Protein AF-A0A960V606-F1 (afdb_monomer_lite)

Structure (mmCIF, N/CA/C/O backbone):
data_AF-A0A960V606-F1
#
_entry.id   AF-A0A960V606-F1
#
loop_
_atom_site.group_PDB
_atom_site.id
_atom_site.type_symbol
_atom_site.label_atom_id
_atom_site.label_alt_id
_atom_site.label_comp_id
_atom_site.label_asym_id
_atom_site.label_entity_id
_atom_site.label_seq_id
_atom_site.pdbx_PDB_ins_code
_atom_site.Cartn_x
_atom_site.Cartn_y
_atom_site.Cartn_z
_atom_site.occupancy
_atom_site.B_iso_or_equiv
_atom_site.auth_seq_id
_atom_site.auth_comp_id
_atom_site.auth_asym_id
_atom_site.auth_atom_id
_atom_site.pdbx_PDB_model_num
ATOM 1 N N . ALA A 1 1 ? -8.297 6.028 16.452 1.00 59.41 1 ALA A N 1
ATOM 2 C CA . ALA A 1 1 ? -7.199 5.223 17.015 1.00 59.41 1 ALA A CA 1
ATOM 3 C C . ALA A 1 1 ? -7.133 5.561 18.490 1.00 59.41 1 ALA A C 1
ATOM 5 O O . ALA A 1 1 ? -7.312 6.740 18.806 1.00 59.41 1 ALA A O 1
ATOM 6 N N . PRO A 1 2 ? -6.886 4.580 19.369 1.00 67.25 2 PRO A N 1
ATOM 7 C CA . PRO A 1 2 ? -6.818 4.829 20.800 1.00 67.25 2 PRO A CA 1
ATOM 8 C C . PRO A 1 2 ? -5.780 5.915 21.059 1.00 67.25 2 PRO A C 1
ATOM 10 O O . PRO A 1 2 ? -4.725 5.913 20.417 1.00 67.25 2 PRO A O 1
ATOM 13 N N . LYS A 1 3 ? -6.052 6.833 21.993 1.00 68.94 3 LYS A N 1
ATOM 14 C CA . LYS A 1 3 ? -5.113 7.919 22.334 1.00 68.94 3 LYS A CA 1
ATOM 15 C C . LYS A 1 3 ? -3.707 7.375 22.643 1.00 68.94 3 LYS A C 1
ATOM 17 O O . LYS A 1 3 ? -2.724 7.992 22.252 1.00 68.94 3 LYS A O 1
ATOM 22 N N . LEU A 1 4 ? -3.638 6.176 23.230 1.00 71.62 4 LEU A N 1
ATOM 23 C CA . LEU A 1 4 ? -2.408 5.449 23.556 1.00 71.62 4 LEU A CA 1
ATOM 24 C C . LEU A 1 4 ? -1.630 4.926 22.334 1.00 71.62 4 LEU A C 1
ATOM 26 O O . LEU A 1 4 ? -0.406 4.940 22.345 1.00 71.62 4 LEU A O 1
ATOM 30 N N . LEU A 1 5 ? -2.309 4.493 21.265 1.00 73.94 5 LEU A N 1
ATOM 31 C CA . LEU A 1 5 ? -1.650 3.939 20.069 1.00 73.94 5 LEU A CA 1
ATOM 32 C C . LEU A 1 5 ? -1.316 5.005 19.020 1.00 73.94 5 LEU A C 1
ATOM 34 O O . LEU A 1 5 ? -0.523 4.759 18.115 1.00 73.94 5 LEU A O 1
ATOM 38 N N . ARG A 1 6 ? -1.898 6.202 19.134 1.00 78.50 6 ARG A N 1
ATOM 39 C CA . ARG A 1 6 ? -1.625 7.329 18.234 1.00 78.50 6 ARG A CA 1
ATOM 40 C C . ARG A 1 6 ? -0.134 7.709 18.144 1.00 78.50 6 ARG A C 1
ATOM 42 O O . ARG A 1 6 ? 0.332 7.846 17.014 1.00 78.50 6 ARG A O 1
ATOM 49 N N . PRO A 1 7 ? 0.628 7.880 19.246 1.00 80.88 7 PRO A N 1
ATOM 50 C CA . PRO A 1 7 ? 2.050 8.224 19.154 1.00 80.88 7 PRO A CA 1
ATOM 51 C C . PRO A 1 7 ? 2.886 7.101 18.529 1.00 80.88 7 PRO A C 1
ATOM 53 O O . PRO A 1 7 ? 3.785 7.386 17.745 1.00 80.88 7 PRO A O 1
ATOM 56 N N . LEU A 1 8 ? 2.548 5.839 18.814 1.00 82.50 8 LEU A N 1
ATOM 57 C CA . LEU A 1 8 ? 3.215 4.673 18.234 1.00 82.50 8 LEU A CA 1
ATOM 58 C C . LEU A 1 8 ? 3.030 4.639 16.710 1.00 82.50 8 LEU A C 1
ATOM 60 O O . LEU A 1 8 ? 4.007 4.614 15.971 1.00 82.50 8 LEU A O 1
ATOM 64 N N . LEU A 1 9 ? 1.782 4.733 16.238 1.00 79.38 9 LEU A N 1
ATOM 65 C CA . LEU A 1 9 ? 1.475 4.764 14.805 1.00 79.38 9 LEU A CA 1
ATOM 66 C C . LEU A 1 9 ? 2.139 5.953 14.101 1.00 79.38 9 LEU A C 1
ATOM 68 O O . LEU A 1 9 ? 2.669 5.803 13.006 1.00 79.38 9 LEU A O 1
ATOM 72 N N . LYS A 1 10 ? 2.140 7.128 14.743 1.00 82.19 10 LYS A N 1
ATOM 73 C CA . LYS A 1 10 ? 2.791 8.323 14.199 1.00 82.19 10 LYS A CA 1
ATOM 74 C C . LYS A 1 10 ? 4.299 8.116 14.036 1.00 82.19 10 LYS A C 1
ATOM 76 O O . LYS A 1 10 ? 4.843 8.515 13.018 1.00 82.19 10 LYS A O 1
ATOM 81 N N . LYS A 1 11 ? 4.961 7.497 15.016 1.00 84.19 11 LYS A N 1
ATOM 82 C CA . LYS A 1 11 ? 6.410 7.269 14.985 1.00 84.19 11 LYS A CA 1
ATOM 83 C C . LYS A 1 11 ? 6.832 6.309 13.870 1.00 84.19 11 LYS A C 1
ATOM 85 O O . LYS A 1 11 ? 7.872 6.534 13.272 1.00 84.19 11 LYS A O 1
ATOM 90 N N . PHE A 1 12 ? 6.050 5.258 13.627 1.00 81.88 12 PHE A N 1
ATOM 91 C CA . PHE A 1 12 ? 6.440 4.191 12.703 1.00 81.88 12 PHE A CA 1
ATOM 92 C C . PHE A 1 12 ? 5.940 4.363 11.269 1.00 81.88 12 PHE A C 1
ATOM 94 O O . PHE A 1 12 ? 6.558 3.796 10.390 1.00 81.88 12 PHE A O 1
ATOM 101 N N . PHE A 1 13 ? 4.849 5.101 11.025 1.00 78.62 13 PHE A N 1
ATOM 102 C CA . PHE A 1 13 ? 4.218 5.127 9.694 1.00 78.62 13 PHE A CA 1
ATOM 103 C C . PHE A 1 13 ? 4.028 6.523 9.103 1.00 78.62 13 PHE A C 1
ATOM 105 O O . PHE A 1 13 ? 3.709 6.642 7.925 1.00 78.62 13 PHE A O 1
ATOM 112 N N . LEU A 1 14 ? 4.146 7.598 9.895 1.00 82.38 14 LEU A N 1
ATOM 113 C CA . LEU A 1 14 ? 3.835 8.934 9.375 1.00 82.38 14 LEU A CA 1
ATOM 114 C C . LEU A 1 14 ? 4.825 9.363 8.292 1.00 82.38 14 LEU A C 1
ATOM 116 O O . LEU A 1 14 ? 4.394 9.917 7.288 1.00 82.38 14 LEU A O 1
ATOM 120 N N . GLN A 1 15 ? 6.116 9.122 8.516 1.00 80.75 15 GLN A N 1
ATOM 121 C CA . GLN A 1 15 ? 7.156 9.523 7.576 1.00 80.75 15 GLN A CA 1
ATOM 122 C C . GLN A 1 15 ? 6.971 8.795 6.240 1.00 80.75 15 GLN A C 1
ATOM 124 O O . GLN A 1 15 ? 6.775 9.454 5.227 1.00 80.75 15 GLN A O 1
ATOM 129 N N . ASP A 1 16 ? 6.844 7.467 6.274 1.00 77.44 16 ASP A N 1
ATOM 130 C CA . ASP A 1 16 ? 6.636 6.645 5.077 1.00 77.44 16 ASP A CA 1
ATOM 131 C C . ASP A 1 16 ? 5.367 7.022 4.303 1.00 77.44 16 ASP A C 1
ATOM 133 O O . ASP A 1 16 ? 5.341 6.948 3.080 1.00 77.44 16 ASP A O 1
ATOM 137 N N . ILE A 1 17 ? 4.292 7.434 4.987 1.00 78.12 17 ILE A N 1
ATOM 138 C CA . ILE A 1 17 ? 3.063 7.890 4.317 1.00 78.12 17 ILE A CA 1
ATOM 139 C C . ILE A 1 17 ? 3.285 9.227 3.611 1.00 78.12 17 ILE A C 1
ATOM 141 O O . ILE A 1 17 ? 2.774 9.434 2.512 1.00 78.12 17 ILE A O 1
ATOM 145 N N . LEU A 1 18 ? 3.997 10.148 4.257 1.00 82.50 18 LEU A N 1
ATOM 146 C CA . LEU A 1 18 ? 4.246 11.475 3.712 1.00 82.50 18 LEU A CA 1
ATOM 147 C C . LEU A 1 18 ? 5.226 11.400 2.538 1.00 82.50 18 LEU A C 1
ATOM 149 O O . LEU A 1 18 ? 4.933 11.970 1.489 1.00 82.50 18 LEU A O 1
ATOM 153 N N . ASP A 1 19 ? 6.310 10.634 2.676 1.00 81.25 19 ASP A N 1
ATOM 154 C CA . ASP A 1 19 ? 7.392 10.490 1.691 1.00 81.25 19 ASP A CA 1
ATOM 155 C C . ASP A 1 19 ? 6.885 10.077 0.299 1.00 81.25 19 ASP A C 1
ATOM 157 O O . ASP A 1 19 ? 7.403 10.536 -0.723 1.00 81.25 19 ASP A O 1
ATOM 161 N N . ARG A 1 20 ? 5.792 9.307 0.244 1.00 80.12 20 ARG A N 1
ATOM 162 C CA . ARG A 1 20 ? 5.130 8.866 -0.997 1.00 80.12 20 ARG A CA 1
ATOM 163 C C . ARG A 1 20 ? 4.723 10.001 -1.931 1.00 80.12 20 ARG A C 1
ATOM 165 O O . ARG A 1 20 ? 4.681 9.794 -3.138 1.00 80.12 20 ARG A O 1
ATOM 172 N N . TYR A 1 21 ? 4.442 11.186 -1.393 1.00 78.12 21 TYR A N 1
ATOM 173 C CA . TYR A 1 21 ? 3.949 12.328 -2.167 1.00 78.12 21 TYR A CA 1
ATOM 174 C C . TYR A 1 21 ? 5.051 13.299 -2.605 1.00 78.12 21 TYR A C 1
ATOM 176 O O . TYR A 1 21 ? 4.755 14.280 -3.285 1.00 78.12 21 TYR A O 1
ATOM 184 N N . TYR A 1 22 ? 6.312 13.058 -2.234 1.00 81.50 22 TYR A N 1
ATOM 185 C CA . TYR A 1 22 ? 7.393 14.020 -2.480 1.00 81.50 22 TYR A CA 1
ATOM 186 C C . TYR A 1 22 ? 8.169 13.788 -3.773 1.00 81.50 22 TYR A C 1
ATOM 188 O O . TYR A 1 22 ? 8.837 14.709 -4.240 1.00 81.50 22 TYR A O 1
ATOM 196 N N . THR A 1 23 ? 8.104 12.595 -4.369 1.00 84.38 23 THR A N 1
ATOM 197 C CA . THR A 1 23 ? 8.840 12.305 -5.608 1.00 84.38 23 THR A CA 1
ATOM 198 C C . THR A 1 23 ? 7.923 11.763 -6.690 1.00 84.38 23 THR A C 1
ATOM 200 O O . THR A 1 23 ? 7.024 10.967 -6.425 1.00 84.38 23 THR A O 1
ATOM 203 N N . PHE A 1 24 ? 8.192 12.155 -7.938 1.00 86.12 24 PHE A N 1
ATOM 204 C CA . PHE A 1 24 ? 7.462 11.651 -9.100 1.00 86.12 24 PHE A CA 1
ATOM 205 C C . PHE A 1 24 ? 7.477 10.117 -9.162 1.00 86.12 24 PHE A C 1
ATOM 207 O O . PHE A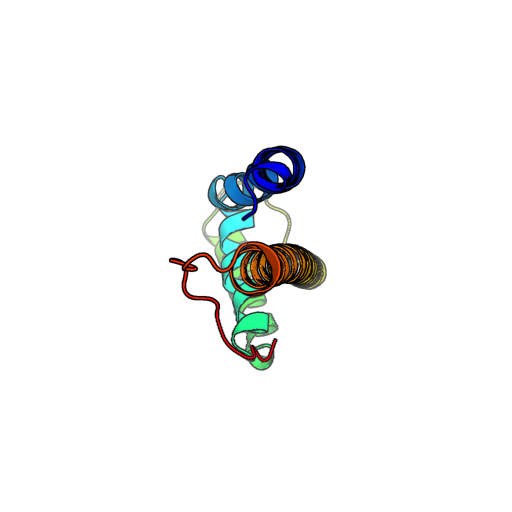 1 24 ? 6.435 9.512 -9.395 1.00 86.12 24 PHE A O 1
ATOM 214 N N . ARG A 1 25 ? 8.631 9.485 -8.885 1.00 88.38 25 ARG A N 1
ATOM 215 C CA . ARG A 1 25 ? 8.768 8.020 -8.871 1.00 88.38 25 ARG A CA 1
ATOM 216 C C . ARG A 1 25 ? 7.795 7.379 -7.883 1.00 88.38 25 ARG A C 1
ATOM 218 O O . ARG A 1 25 ? 7.077 6.464 -8.265 1.00 88.38 25 ARG A O 1
ATOM 225 N N . LEU A 1 26 ? 7.754 7.860 -6.638 1.00 89.06 26 LEU A N 1
ATOM 226 C CA . LEU A 1 26 ? 6.884 7.283 -5.608 1.00 89.06 26 LEU A CA 1
ATOM 227 C C . LEU A 1 26 ? 5.402 7.497 -5.921 1.00 89.06 26 LEU A C 1
ATOM 229 O O . LEU A 1 26 ? 4.618 6.571 -5.739 1.00 89.06 26 LEU A O 1
ATOM 233 N N . VAL A 1 27 ? 5.033 8.663 -6.455 1.00 90.50 27 VAL A N 1
ATOM 234 C CA . VAL A 1 27 ? 3.658 8.935 -6.897 1.00 90.50 27 VAL A CA 1
ATOM 235 C C . VAL A 1 27 ? 3.263 8.015 -8.053 1.00 90.50 27 VAL A C 1
ATOM 237 O O . VAL A 1 27 ? 2.178 7.441 -8.044 1.00 90.50 27 VAL A O 1
ATOM 240 N N . ALA A 1 28 ? 4.141 7.830 -9.039 1.00 91.69 28 ALA A N 1
ATOM 241 C CA . ALA A 1 28 ? 3.863 6.964 -10.179 1.00 91.69 28 ALA A CA 1
ATOM 242 C C . ALA A 1 28 ? 3.748 5.485 -9.761 1.00 91.69 28 ALA A C 1
ATOM 244 O O . ALA A 1 28 ? 2.832 4.790 -10.203 1.00 91.69 28 ALA A O 1
ATOM 245 N N . ILE A 1 29 ? 4.623 5.027 -8.856 1.00 93.50 29 ILE A N 1
ATOM 246 C CA . ILE A 1 29 ? 4.532 3.693 -8.249 1.00 93.50 29 ILE A CA 1
ATOM 247 C C . ILE A 1 29 ? 3.212 3.537 -7.488 1.00 93.50 29 ILE A C 1
ATOM 249 O O . ILE A 1 29 ? 2.542 2.528 -7.684 1.00 93.50 29 ILE A O 1
ATOM 253 N N . ASP A 1 30 ? 2.811 4.514 -6.670 1.00 92.69 30 ASP A N 1
ATOM 254 C CA . ASP A 1 30 ? 1.554 4.467 -5.908 1.00 92.69 30 ASP A CA 1
ATOM 255 C C . ASP A 1 30 ? 0.330 4.354 -6.828 1.00 92.69 30 ASP A C 1
ATOM 257 O O . ASP A 1 30 ? -0.548 3.516 -6.610 1.00 92.69 30 ASP A O 1
ATOM 261 N N . ILE A 1 31 ? 0.287 5.137 -7.910 1.00 93.69 31 ILE A N 1
ATOM 262 C CA . ILE A 1 31 ? -0.809 5.091 -8.888 1.00 93.69 31 ILE A CA 1
ATOM 263 C C . ILE A 1 31 ? -0.941 3.690 -9.495 1.00 93.69 31 ILE A C 1
ATOM 265 O O . ILE A 1 31 ? -2.042 3.138 -9.522 1.00 93.69 31 ILE A O 1
ATOM 269 N N . ILE A 1 32 ? 0.163 3.089 -9.947 1.00 96.12 32 ILE A N 1
ATOM 270 C CA . ILE A 1 32 ? 0.124 1.752 -10.555 1.00 96.12 32 ILE A CA 1
ATOM 271 C C . ILE A 1 32 ? -0.149 0.677 -9.492 1.00 96.12 32 ILE A C 1
ATOM 273 O O . ILE A 1 32 ? -0.941 -0.235 -9.723 1.00 96.12 32 ILE A O 1
ATOM 277 N N . ALA A 1 33 ? 0.439 0.788 -8.299 1.00 95.19 33 ALA A N 1
ATOM 278 C CA . ALA A 1 33 ? 0.229 -0.150 -7.197 1.00 95.19 33 ALA A CA 1
ATOM 279 C C . ALA A 1 33 ? -1.236 -0.187 -6.731 1.00 95.19 33 ALA A C 1
ATOM 281 O O . ALA A 1 33 ? -1.739 -1.247 -6.353 1.00 95.19 33 ALA A O 1
ATOM 282 N N . ASN A 1 34 ? -1.955 0.935 -6.820 1.00 94.06 34 ASN A N 1
ATOM 283 C CA . ASN A 1 34 ? -3.385 0.990 -6.525 1.00 94.06 34 ASN A CA 1
ATOM 284 C C . ASN A 1 34 ? -4.228 0.097 -7.454 1.00 94.06 34 ASN A C 1
ATOM 286 O O . ASN A 1 34 ? -5.299 -0.345 -7.045 1.00 94.06 34 ASN A O 1
ATOM 290 N N . LEU A 1 35 ? -3.749 -0.278 -8.643 1.00 95.94 35 LEU A N 1
ATOM 291 C CA . LEU A 1 35 ? -4.461 -1.228 -9.506 1.00 95.94 35 LEU A CA 1
ATOM 292 C C . LEU A 1 35 ? -4.585 -2.619 -8.870 1.00 95.94 35 LEU A C 1
ATOM 294 O O . LEU A 1 35 ? -5.603 -3.282 -9.067 1.00 95.94 35 LEU A O 1
ATOM 298 N N . TYR A 1 36 ? -3.626 -3.042 -8.035 1.00 94.12 36 TYR A N 1
ATOM 299 C CA . TYR A 1 36 ? -3.785 -4.265 -7.239 1.00 94.12 36 TYR A CA 1
ATOM 300 C C . TYR A 1 36 ? -4.978 -4.152 -6.285 1.00 94.12 36 TYR A C 1
ATOM 302 O O . TYR A 1 36 ? -5.782 -5.076 -6.177 1.00 94.12 36 TYR A O 1
ATOM 310 N N . LYS A 1 37 ? -5.130 -3.000 -5.625 1.00 90.19 37 LYS A N 1
ATOM 311 C CA . LYS A 1 37 ? -6.246 -2.720 -4.713 1.00 90.19 37 LYS A CA 1
ATOM 312 C C . LYS A 1 37 ? -7.589 -2.655 -5.451 1.00 90.19 37 LYS A C 1
ATOM 314 O O . LYS A 1 37 ? -8.588 -3.128 -4.914 1.00 90.19 37 LYS A O 1
ATOM 319 N N . GLU A 1 38 ? -7.607 -2.124 -6.671 1.00 93.06 38 GLU A N 1
ATOM 320 C CA . GLU A 1 38 ? -8.801 -2.040 -7.525 1.00 93.06 38 GLU A CA 1
ATOM 321 C C . GLU A 1 38 ? -9.102 -3.344 -8.293 1.00 93.06 38 GLU A C 1
ATOM 323 O O . GLU A 1 38 ? -10.008 -3.375 -9.123 1.00 93.06 38 GLU A O 1
ATOM 328 N N . GLN A 1 39 ? -8.385 -4.442 -8.010 1.00 93.31 39 GLN A N 1
ATOM 329 C CA . GLN A 1 39 ? -8.534 -5.745 -8.683 1.00 93.31 39 GLN A CA 1
ATOM 330 C C . GLN A 1 39 ? -8.291 -5.682 -10.199 1.00 93.31 39 GLN A C 1
ATOM 332 O O . GLN A 1 39 ? -8.865 -6.455 -10.964 1.00 93.31 39 GLN A O 1
ATOM 337 N N . ARG A 1 40 ? -7.415 -4.771 -10.629 1.00 94.75 40 ARG A N 1
ATOM 338 C CA . ARG A 1 40 ? -7.021 -4.565 -12.025 1.00 94.75 40 ARG A CA 1
ATOM 339 C C . ARG A 1 40 ? -5.548 -4.884 -12.266 1.00 94.75 40 ARG A C 1
ATOM 341 O O . ARG A 1 40 ? -4.830 -4.151 -12.940 1.00 94.75 40 ARG A O 1
ATOM 348 N N . ALA A 1 41 ? -5.087 -5.992 -11.685 1.00 94.44 41 ALA A N 1
ATOM 349 C CA . ALA A 1 41 ? -3.719 -6.467 -11.883 1.00 94.44 41 ALA A CA 1
ATOM 350 C C . ALA A 1 41 ? -3.417 -6.822 -13.352 1.00 94.44 41 ALA A C 1
ATOM 352 O O . ALA A 1 41 ? -2.256 -6.819 -13.745 1.00 94.44 41 ALA A O 1
ATOM 353 N N . ASP A 1 42 ? -4.459 -7.070 -14.154 1.00 96.38 42 ASP A N 1
ATOM 354 C CA . ASP A 1 42 ? -4.403 -7.363 -15.589 1.00 96.38 42 ASP A CA 1
ATOM 355 C C . ASP A 1 42 ? -3.742 -6.260 -16.426 1.00 96.38 42 ASP A C 1
ATOM 357 O O . ASP A 1 42 ? -3.134 -6.573 -17.439 1.00 96.38 42 ASP A O 1
ATOM 361 N N . ILE A 1 43 ? -3.822 -4.995 -16.000 1.00 96.88 43 ILE A N 1
ATOM 362 C CA . ILE A 1 43 ? -3.299 -3.842 -16.761 1.00 96.88 43 ILE A CA 1
ATOM 363 C C . ILE A 1 43 ? -2.018 -3.241 -16.169 1.00 96.88 43 ILE A C 1
ATOM 365 O O . ILE A 1 43 ? -1.513 -2.238 -16.668 1.00 96.88 43 ILE A O 1
ATOM 369 N N . ILE A 1 44 ? -1.478 -3.822 -15.093 1.00 96.31 44 ILE A N 1
ATOM 370 C CA . ILE A 1 44 ? -0.294 -3.270 -14.414 1.00 96.31 44 ILE A CA 1
ATOM 371 C C . ILE A 1 44 ? 0.926 -3.273 -15.334 1.00 96.31 44 ILE A C 1
ATOM 373 O O . ILE A 1 44 ? 1.670 -2.293 -15.351 1.00 96.31 44 ILE A O 1
ATOM 377 N N . GLU A 1 45 ? 1.132 -4.352 -16.089 1.00 95.81 45 GLU A N 1
ATOM 378 C CA . GLU A 1 45 ? 2.277 -4.473 -16.996 1.00 95.81 45 GLU A CA 1
ATOM 379 C C . GLU A 1 45 ? 2.207 -3.443 -18.131 1.00 95.81 45 GLU A C 1
ATOM 381 O O . GLU A 1 45 ? 3.204 -2.772 -18.400 1.00 95.81 45 GLU A O 1
ATOM 386 N N . ASP A 1 46 ? 1.021 -3.224 -18.706 1.00 96.75 46 ASP A N 1
ATOM 387 C CA . ASP A 1 46 ? 0.797 -2.210 -19.742 1.00 96.75 46 ASP A CA 1
ATOM 388 C C . ASP A 1 46 ? 1.054 -0.791 -19.211 1.00 96.75 46 ASP A C 1
ATOM 390 O O . ASP A 1 46 ? 1.761 0.004 -19.836 1.00 96.75 46 ASP A O 1
ATOM 394 N N . CYS A 1 47 ? 0.531 -0.469 -18.021 1.00 96.25 47 CYS A N 1
ATOM 395 C CA . CYS A 1 47 ? 0.766 0.826 -17.381 1.00 96.25 47 CYS A CA 1
ATOM 396 C C . CYS A 1 47 ? 2.246 1.047 -17.042 1.00 96.25 47 CYS A C 1
ATOM 398 O O . CYS A 1 47 ? 2.752 2.160 -17.197 1.00 96.25 47 CYS A O 1
ATOM 400 N N . LEU A 1 48 ? 2.943 0.003 -16.585 1.00 95.62 48 LEU A N 1
ATOM 401 C CA . LEU A 1 48 ? 4.369 0.061 -16.272 1.00 95.62 48 LEU A CA 1
ATOM 402 C C . LEU A 1 48 ? 5.212 0.284 -17.529 1.00 95.62 48 LEU A C 1
ATOM 404 O O . LEU A 1 48 ? 6.111 1.125 -17.519 1.00 95.62 48 LEU A O 1
ATOM 408 N N . SER A 1 49 ? 4.901 -0.438 -18.608 1.00 94.88 49 SER A N 1
ATOM 409 C CA . SER A 1 49 ? 5.567 -0.272 -19.899 1.00 94.88 49 SER A CA 1
ATOM 410 C C . SER A 1 49 ? 5.412 1.162 -20.405 1.00 94.88 49 SER A C 1
ATOM 412 O O . SER A 1 49 ? 6.414 1.820 -20.685 1.00 94.88 49 SER A O 1
ATOM 414 N N . PHE A 1 50 ? 4.182 1.687 -20.405 1.00 94.56 50 PHE A N 1
ATOM 415 C CA . PHE A 1 50 ? 3.906 3.071 -20.785 1.00 94.56 50 PHE A CA 1
ATOM 416 C C . PHE A 1 50 ? 4.683 4.082 -19.931 1.00 94.56 50 PHE A C 1
ATOM 418 O O . PHE A 1 50 ? 5.282 5.014 -20.467 1.00 94.5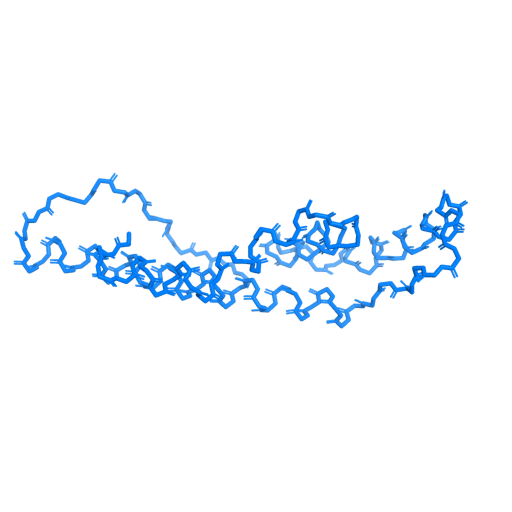6 50 PHE A O 1
ATOM 425 N N . LEU A 1 51 ? 4.699 3.901 -18.606 1.00 92.56 51 LEU A N 1
ATOM 426 C CA . LEU A 1 51 ? 5.388 4.810 -17.692 1.00 92.56 51 LEU A CA 1
ATOM 427 C C . LEU A 1 51 ? 6.899 4.846 -17.952 1.00 92.56 51 LEU A C 1
ATOM 429 O O . LEU A 1 51 ? 7.476 5.930 -18.013 1.00 92.56 51 LEU A O 1
ATOM 433 N N . ASN A 1 52 ? 7.534 3.685 -18.118 1.00 92.19 52 ASN A N 1
ATOM 434 C CA . ASN A 1 52 ? 8.971 3.612 -18.382 1.00 92.19 52 ASN A CA 1
ATOM 435 C C . ASN A 1 52 ? 9.325 4.252 -19.737 1.00 92.19 52 ASN A C 1
ATOM 437 O O . ASN A 1 52 ? 10.275 5.033 -19.801 1.00 92.19 52 ASN A O 1
ATOM 441 N N . SER A 1 53 ? 8.527 4.021 -20.789 1.00 91.06 53 SER A N 1
ATOM 442 C CA . SER A 1 53 ? 8.693 4.708 -22.081 1.00 91.06 53 SER A CA 1
ATOM 443 C C . SER A 1 53 ? 8.534 6.226 -21.951 1.00 91.06 53 SER A C 1
ATOM 445 O O . SER A 1 53 ? 9.374 6.983 -22.434 1.00 91.06 53 SER A O 1
ATOM 447 N N . TYR A 1 54 ? 7.510 6.686 -21.226 1.00 89.00 54 TYR A N 1
ATOM 448 C CA . TYR A 1 54 ? 7.279 8.111 -20.995 1.00 89.00 54 TYR A CA 1
ATOM 449 C C . TYR A 1 54 ? 8.448 8.779 -20.257 1.00 89.00 54 TYR A C 1
ATOM 451 O O . TYR A 1 54 ? 8.852 9.884 -20.629 1.00 89.00 54 TYR A O 1
ATOM 459 N N . ILE A 1 55 ? 8.999 8.119 -19.230 1.00 87.06 55 ILE A N 1
ATOM 460 C CA . ILE A 1 55 ? 10.160 8.611 -18.474 1.00 87.06 55 ILE A CA 1
ATOM 461 C C . ILE A 1 55 ? 11.372 8.752 -19.396 1.00 87.06 55 ILE A C 1
ATOM 463 O O . ILE A 1 55 ? 12.000 9.810 -19.396 1.00 87.06 55 ILE A O 1
ATOM 467 N N . LEU A 1 56 ? 11.661 7.728 -20.204 1.00 85.06 56 LEU A N 1
ATOM 468 C CA . LEU A 1 56 ? 12.794 7.719 -21.130 1.00 85.06 56 LEU A CA 1
ATOM 469 C C . LEU A 1 56 ? 12.720 8.864 -22.157 1.00 85.06 56 LEU A C 1
ATOM 471 O O . LEU A 1 56 ? 13.737 9.477 -22.475 1.00 85.06 56 LEU A O 1
ATOM 475 N N . GLU A 1 57 ? 11.522 9.164 -22.661 1.00 85.31 57 GLU A N 1
ATOM 476 C CA . GLU A 1 57 ? 11.305 10.175 -23.702 1.00 85.31 57 GLU A CA 1
ATOM 477 C C . GLU A 1 57 ? 11.244 11.614 -23.167 1.00 85.31 57 GLU A C 1
ATOM 479 O O . GLU A 1 57 ? 11.766 12.539 -23.792 1.00 85.31 57 GLU A O 1
ATOM 484 N N . ASN A 1 58 ? 10.585 11.827 -22.025 1.00 79.81 58 ASN A N 1
ATOM 485 C CA . ASN A 1 58 ? 10.180 13.166 -21.582 1.00 79.81 58 ASN A CA 1
ATOM 486 C C . ASN A 1 58 ? 10.996 13.686 -20.399 1.00 79.81 58 ASN A C 1
ATOM 488 O O . ASN A 1 58 ? 11.049 14.897 -20.161 1.00 79.81 58 ASN A O 1
ATOM 492 N N . VAL A 1 59 ? 11.645 12.802 -19.644 1.00 72.88 59 VAL A N 1
ATOM 493 C CA . VAL A 1 59 ? 12.364 13.186 -18.435 1.00 72.88 59 VAL A CA 1
ATOM 494 C C . VAL A 1 59 ? 13.861 13.194 -18.729 1.00 72.88 59 VAL A C 1
ATOM 496 O O . VAL A 1 59 ? 14.543 12.182 -18.652 1.00 72.88 59 VAL A O 1
ATOM 499 N N . LYS A 1 60 ? 14.411 14.384 -19.012 1.00 63.91 60 LYS A N 1
ATOM 500 C CA . LYS A 1 60 ? 15.855 14.610 -19.253 1.00 63.91 60 LYS A CA 1
ATOM 501 C C . LYS A 1 60 ? 16.772 14.275 -18.061 1.00 63.91 60 LYS A C 1
ATOM 503 O O . LYS A 1 60 ? 17.982 14.480 -18.154 1.00 63.91 60 LYS A O 1
ATOM 508 N N . PHE A 1 61 ? 16.231 13.798 -16.940 1.00 57.03 61 PHE A N 1
ATOM 509 C CA . PHE A 1 61 ? 17.037 13.279 -15.841 1.00 57.03 61 PHE A CA 1
ATOM 510 C C . PHE A 1 61 ? 17.548 11.895 -16.231 1.00 57.03 61 PHE A C 1
ATOM 512 O O . PHE A 1 61 ? 16.890 10.885 -16.006 1.00 57.03 61 PHE A O 1
ATOM 519 N N . SER A 1 62 ? 18.759 11.867 -16.775 1.00 50.78 62 SER A N 1
ATOM 520 C CA . SER A 1 62 ? 19.559 10.696 -17.156 1.00 50.78 62 SER A CA 1
ATOM 521 C C . SER A 1 62 ? 19.868 9.700 -16.019 1.00 50.78 62 SER A C 1
ATOM 523 O O . SER A 1 62 ? 20.784 8.894 -16.143 1.00 50.78 62 SER A O 1
ATOM 525 N N . GLN A 1 63 ? 19.149 9.761 -14.897 1.00 57.28 63 GLN A N 1
ATOM 526 C CA . GLN A 1 63 ? 19.417 9.002 -13.673 1.00 57.28 63 GLN A CA 1
ATOM 527 C C . GLN A 1 63 ? 18.174 8.326 -13.077 1.00 57.28 63 GLN A C 1
ATOM 529 O O . GLN A 1 63 ? 18.268 7.739 -12.003 1.00 57.28 63 GLN A O 1
ATOM 534 N N . ILE A 1 64 ? 17.004 8.404 -13.721 1.00 66.88 64 ILE A N 1
ATOM 535 C CA . ILE A 1 64 ? 15.831 7.667 -13.237 1.00 66.88 64 ILE A CA 1
ATOM 536 C C . ILE A 1 64 ? 15.913 6.246 -13.788 1.00 66.88 64 ILE A C 1
ATOM 538 O O . ILE A 1 64 ? 15.671 6.018 -14.969 1.00 66.88 64 ILE A O 1
ATOM 542 N N . GLU A 1 65 ? 16.279 5.304 -12.921 1.00 78.81 65 GLU A N 1
ATOM 543 C CA . GLU A 1 65 ? 16.229 3.873 -13.225 1.00 78.81 65 GLU A CA 1
ATOM 544 C C . GLU A 1 65 ? 14.806 3.451 -13.604 1.00 78.81 65 GLU A C 1
ATOM 546 O O . GLU A 1 65 ? 13.821 4.012 -13.110 1.00 78.81 65 GLU A O 1
ATOM 551 N N . GLU A 1 66 ? 14.689 2.433 -14.451 1.00 85.50 66 GLU A N 1
ATOM 552 C CA . GLU A 1 66 ? 13.394 1.851 -14.792 1.00 85.50 66 GLU A CA 1
ATOM 553 C C . GLU A 1 66 ? 12.644 1.420 -13.526 1.00 85.50 66 GLU A C 1
ATOM 555 O O . GLU A 1 66 ? 13.222 0.948 -12.542 1.00 85.50 66 GLU A O 1
ATOM 560 N N . ILE A 1 67 ? 11.330 1.625 -13.524 1.00 91.31 67 ILE A N 1
ATOM 561 C CA . ILE A 1 67 ? 10.473 1.124 -12.455 1.00 91.31 67 ILE A CA 1
ATOM 562 C C . ILE A 1 67 ? 10.180 -0.339 -12.760 1.00 91.31 67 ILE A C 1
ATOM 564 O O . ILE A 1 67 ? 9.790 -0.696 -13.873 1.00 91.31 67 ILE A O 1
ATOM 568 N N . THR A 1 68 ? 10.361 -1.196 -11.762 1.00 94.12 68 THR A N 1
ATOM 569 C CA . THR A 1 68 ? 10.162 -2.638 -11.901 1.00 94.12 68 THR A CA 1
ATOM 570 C C . THR A 1 68 ? 8.820 -3.084 -11.328 1.00 94.12 68 THR A C 1
ATOM 572 O O . THR A 1 68 ? 8.301 -2.531 -10.355 1.00 94.12 68 THR A O 1
ATOM 575 N N . LEU A 1 69 ? 8.285 -4.186 -11.861 1.00 94.88 69 LEU A N 1
ATOM 576 C CA . LEU A 1 69 ? 7.089 -4.826 -11.303 1.00 94.88 69 LEU A CA 1
ATOM 577 C C . LEU A 1 69 ? 7.294 -5.242 -9.835 1.00 94.88 69 LEU A C 1
ATOM 579 O O . LEU A 1 69 ? 6.362 -5.202 -9.028 1.00 94.88 69 LEU A O 1
ATOM 583 N N . LYS A 1 70 ? 8.527 -5.625 -9.475 1.00 94.81 70 LYS A N 1
ATOM 584 C CA . LYS A 1 70 ? 8.898 -5.997 -8.106 1.00 94.81 70 LYS A CA 1
ATOM 585 C C . LYS A 1 70 ? 8.727 -4.825 -7.143 1.00 94.81 70 LYS A C 1
ATOM 587 O O . LYS A 1 70 ? 8.202 -5.036 -6.054 1.00 94.81 70 LYS A O 1
ATOM 592 N N . GLU A 1 71 ? 9.137 -3.621 -7.533 1.00 93.12 71 GLU A N 1
ATOM 593 C CA . GLU A 1 71 ? 8.954 -2.419 -6.714 1.00 93.12 71 GLU A CA 1
ATOM 594 C C . GLU A 1 71 ? 7.476 -2.094 -6.517 1.00 93.12 71 GLU A C 1
ATOM 596 O O . GLU A 1 71 ? 7.053 -1.911 -5.379 1.00 93.12 71 GLU A O 1
ATOM 601 N N . ILE A 1 72 ? 6.672 -2.121 -7.585 1.00 94.94 72 ILE A N 1
ATOM 602 C CA . ILE A 1 72 ? 5.219 -1.883 -7.505 1.00 94.94 72 ILE A CA 1
ATOM 603 C C . ILE A 1 72 ? 4.561 -2.886 -6.557 1.00 94.94 72 ILE A C 1
ATOM 605 O O . ILE A 1 72 ? 3.773 -2.516 -5.685 1.00 94.94 72 ILE A O 1
ATOM 609 N N . LYS A 1 73 ? 4.901 -4.171 -6.696 1.00 95.19 73 LYS A N 1
ATOM 610 C CA . LYS A 1 73 ? 4.364 -5.223 -5.833 1.00 95.19 73 LYS A CA 1
ATOM 611 C C . LYS A 1 73 ? 4.813 -5.056 -4.382 1.00 95.19 73 LYS A C 1
ATOM 613 O O . LYS A 1 73 ? 3.991 -5.190 -3.482 1.00 95.19 73 LYS A O 1
ATOM 618 N N . SER A 1 74 ? 6.093 -4.761 -4.150 1.00 93.69 74 SER A N 1
ATOM 619 C CA . SER A 1 74 ? 6.634 -4.528 -2.806 1.00 93.69 74 SER A CA 1
ATOM 620 C C . SER A 1 74 ? 5.928 -3.357 -2.127 1.00 93.69 74 SER A C 1
ATOM 622 O O . SER A 1 74 ? 5.504 -3.478 -0.981 1.00 93.69 74 SER A O 1
ATOM 624 N N . TYR A 1 75 ? 5.742 -2.261 -2.863 1.00 92.19 75 TYR A N 1
ATOM 625 C CA . TYR A 1 75 ? 5.028 -1.081 -2.399 1.00 92.19 75 TYR A CA 1
ATOM 626 C C . TYR A 1 75 ? 3.577 -1.409 -2.022 1.00 92.19 75 TYR A C 1
ATOM 628 O O . TYR A 1 75 ? 3.118 -1.059 -0.935 1.00 92.19 75 TYR A O 1
ATOM 636 N N . TYR A 1 76 ? 2.855 -2.131 -2.889 1.00 93.88 76 TYR A N 1
ATOM 637 C CA . TYR A 1 76 ? 1.483 -2.554 -2.607 1.00 93.88 76 TYR A CA 1
ATOM 638 C C . TYR A 1 76 ? 1.395 -3.440 -1.356 1.00 93.88 76 TYR A C 1
ATOM 640 O O . TYR A 1 76 ? 0.503 -3.242 -0.532 1.00 93.88 76 TYR A O 1
ATOM 648 N N . GLU A 1 77 ? 2.301 -4.406 -1.181 1.00 93.12 77 GLU A N 1
ATOM 649 C CA . GLU A 1 77 ? 2.290 -5.287 -0.006 1.00 93.12 77 GLU A CA 1
ATOM 650 C C . GLU A 1 77 ? 2.558 -4.516 1.295 1.00 93.12 77 GLU A C 1
ATOM 652 O O . GLU A 1 77 ? 1.897 -4.765 2.310 1.00 93.12 77 GLU A O 1
ATOM 657 N N . GLU A 1 78 ? 3.460 -3.536 1.262 1.00 90.88 78 GLU A N 1
ATOM 658 C CA . GLU A 1 78 ? 3.717 -2.649 2.395 1.00 90.88 78 GLU A CA 1
ATOM 659 C C . GLU A 1 78 ? 2.489 -1.793 2.728 1.00 90.88 78 GLU A C 1
ATOM 661 O O . GLU A 1 78 ? 2.023 -1.780 3.871 1.00 90.88 78 GLU A O 1
ATOM 666 N N . ASP A 1 79 ? 1.886 -1.146 1.729 1.00 90.00 79 ASP A N 1
ATOM 667 C CA . ASP A 1 79 ? 0.677 -0.346 1.919 1.00 90.00 79 ASP A CA 1
ATOM 668 C C . ASP A 1 79 ? -0.486 -1.193 2.460 1.00 90.00 79 ASP A C 1
ATOM 670 O O . ASP A 1 79 ? -1.132 -0.866 3.465 1.00 90.00 79 ASP A O 1
ATOM 674 N N . LYS A 1 80 ? -0.698 -2.368 1.863 1.00 91.62 80 LYS A N 1
ATOM 675 C CA . LYS A 1 80 ? -1.669 -3.364 2.315 1.00 91.62 80 LYS A CA 1
ATOM 676 C C . LYS A 1 80 ? -1.434 -3.729 3.777 1.00 91.62 80 LYS A C 1
ATOM 678 O O . LYS A 1 80 ? -2.405 -3.777 4.548 1.00 91.62 80 LYS A O 1
ATOM 683 N N . PHE A 1 81 ? -0.194 -3.987 4.179 1.00 91.25 81 PHE A N 1
ATOM 684 C CA . PHE A 1 81 ? 0.147 -4.300 5.562 1.00 91.25 81 PHE A CA 1
ATOM 685 C C . PHE A 1 81 ? -0.194 -3.138 6.504 1.00 91.25 81 PHE A C 1
ATOM 687 O O . PHE A 1 81 ? -0.947 -3.341 7.465 1.00 91.25 81 PHE A O 1
ATOM 694 N N . ILE A 1 82 ? 0.257 -1.921 6.187 1.00 88.12 82 ILE A N 1
ATOM 695 C CA . ILE A 1 82 ? 0.018 -0.709 6.984 1.00 88.12 82 ILE A CA 1
ATOM 696 C C . ILE A 1 82 ? -1.483 -0.491 7.189 1.00 88.12 82 ILE A C 1
ATOM 698 O O . ILE A 1 82 ? -1.953 -0.367 8.326 1.00 88.12 82 ILE A O 1
ATOM 702 N N . TRP A 1 83 ? -2.281 -0.541 6.120 1.00 87.62 83 TRP A N 1
ATOM 703 C CA . TRP A 1 83 ? -3.729 -0.363 6.227 1.00 87.62 83 TRP A CA 1
ATOM 704 C C . TRP A 1 83 ? -4.412 -1.488 6.999 1.00 87.62 83 TRP A C 1
ATOM 706 O O . TRP A 1 83 ? -5.404 -1.244 7.690 1.00 87.62 83 TRP A O 1
ATOM 716 N N . LYS A 1 84 ? -3.928 -2.732 6.884 1.00 90.06 84 LYS A N 1
ATOM 717 C CA . LYS A 1 84 ? -4.474 -3.862 7.652 1.00 90.06 84 LYS A CA 1
ATOM 718 C C . LYS A 1 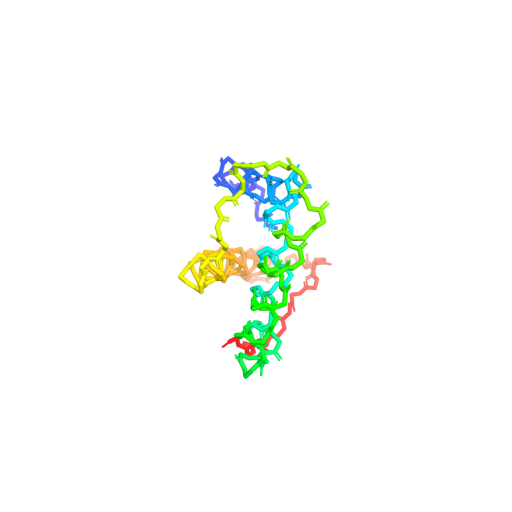84 ? -4.221 -3.655 9.144 1.00 90.06 84 LYS A C 1
ATOM 720 O O . LYS A 1 84 ? -5.149 -3.809 9.942 1.00 90.06 84 LYS A O 1
ATOM 725 N N . LEU A 1 85 ? -3.003 -3.264 9.515 1.00 89.50 85 LEU A N 1
ATOM 726 C CA . LEU A 1 85 ? -2.628 -2.967 10.893 1.00 89.50 85 LEU A CA 1
ATOM 727 C C . LEU A 1 85 ? -3.449 -1.795 11.442 1.00 89.50 85 LEU A C 1
ATOM 729 O O . LEU A 1 85 ? -4.093 -1.927 12.483 1.00 89.50 85 LEU A O 1
ATOM 733 N N . PHE A 1 86 ? -3.509 -0.683 10.706 1.00 86.75 86 PHE A N 1
ATOM 734 C CA . PHE A 1 86 ? -4.276 0.498 11.091 1.00 86.75 86 PHE A CA 1
ATOM 735 C C . PHE A 1 86 ? -5.758 0.174 11.312 1.00 86.75 86 PHE A C 1
ATOM 737 O O . PHE A 1 86 ? -6.330 0.531 12.345 1.00 86.75 86 PHE A O 1
ATOM 744 N N . LEU A 1 87 ? -6.387 -0.552 10.383 1.00 89.31 87 LEU A N 1
ATOM 745 C CA . LEU A 1 87 ? -7.791 -0.935 10.507 1.00 89.31 87 LEU A CA 1
ATOM 746 C C . LEU A 1 87 ? -8.023 -1.887 11.687 1.00 89.31 87 LEU A C 1
ATOM 748 O O . LEU A 1 87 ? -9.023 -1.747 12.391 1.00 89.31 87 LEU A O 1
ATOM 752 N N . SER A 1 88 ? -7.093 -2.809 11.945 1.00 90.00 88 SER A N 1
ATOM 753 C CA . SER A 1 88 ? -7.149 -3.721 13.096 1.00 90.00 88 SER A CA 1
ATOM 754 C C . SER A 1 88 ? -7.099 -2.947 14.412 1.00 90.00 88 SER A C 1
ATOM 756 O O . SER A 1 88 ? -7.948 -3.145 15.282 1.00 90.00 88 SER A O 1
ATOM 758 N N . VAL A 1 89 ? -6.191 -1.973 14.512 1.00 89.19 89 VAL A N 1
ATOM 759 C CA . VAL A 1 89 ? -6.110 -1.053 15.651 1.00 89.19 89 VAL A CA 1
ATOM 760 C C . VAL A 1 89 ? -7.410 -0.264 15.823 1.00 89.19 89 VAL A C 1
ATOM 762 O O . VAL A 1 89 ? -7.899 -0.125 16.943 1.00 89.19 89 VAL A O 1
ATOM 765 N N . ARG A 1 90 ? -8.019 0.232 14.737 1.00 88.88 90 ARG A N 1
ATOM 766 C CA . ARG A 1 90 ? -9.301 0.953 14.826 1.00 88.88 90 ARG A CA 1
ATOM 767 C C . ARG A 1 90 ? -10.474 0.061 15.227 1.00 88.88 90 ARG A C 1
ATOM 769 O O . ARG A 1 90 ? -11.367 0.520 15.933 1.00 88.88 90 ARG A O 1
ATOM 776 N N . ARG A 1 91 ? -10.493 -1.199 14.797 1.00 90.88 91 ARG A N 1
ATOM 777 C CA . ARG A 1 91 ? -11.520 -2.165 15.210 1.00 90.88 91 ARG A CA 1
ATOM 778 C C . ARG A 1 91 ? -11.388 -2.504 16.696 1.00 90.88 91 ARG A C 1
ATOM 780 O O . ARG A 1 91 ? -12.403 -2.518 17.387 1.00 90.88 91 ARG A O 1
ATOM 787 N N . LEU A 1 92 ? -10.161 -2.678 17.195 1.00 90.44 92 LEU A N 1
ATOM 788 C CA . LEU A 1 92 ? -9.892 -2.866 18.623 1.00 90.44 92 LEU A CA 1
ATOM 789 C C . LEU A 1 92 ? -10.321 -1.640 19.444 1.00 90.44 92 LEU A C 1
ATOM 791 O O . LEU A 1 92 ? -11.033 -1.786 20.429 1.00 90.44 92 LEU A O 1
ATOM 795 N N . ASP A 1 93 ? -9.964 -0.433 18.997 1.00 89.56 93 ASP A N 1
ATOM 796 C CA . ASP A 1 93 ? -10.394 0.846 19.590 1.00 89.56 93 ASP A CA 1
ATOM 797 C C . ASP A 1 93 ? -11.917 0.929 19.724 1.00 89.56 93 ASP A C 1
ATOM 799 O O . ASP A 1 93 ? -12.442 1.222 20.797 1.00 89.56 93 ASP A O 1
ATOM 803 N N . ARG A 1 94 ? -12.637 0.604 18.642 1.00 90.75 94 ARG A N 1
ATOM 804 C CA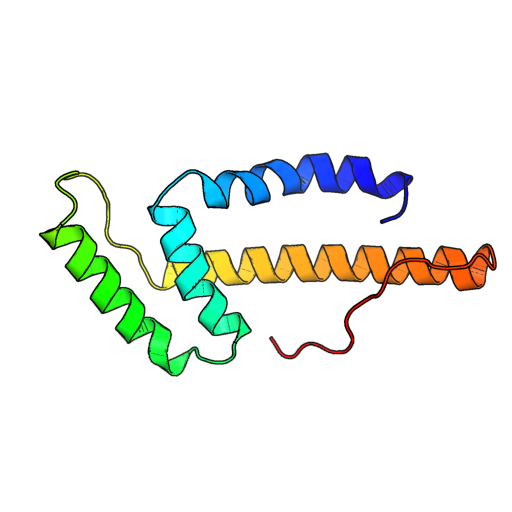 . ARG A 1 94 ? -14.101 0.561 18.639 1.00 90.75 94 ARG A CA 1
ATOM 805 C C . ARG A 1 94 ? -14.632 -0.464 19.632 1.00 90.75 94 ARG A C 1
ATOM 807 O O . ARG A 1 94 ? -15.572 -0.155 20.358 1.00 90.75 94 ARG A O 1
ATOM 814 N N . TRP A 1 95 ? -14.063 -1.667 19.673 1.00 91.12 95 TRP A N 1
ATOM 815 C CA . TRP A 1 95 ? -14.494 -2.704 20.610 1.00 91.12 95 TRP A CA 1
ATOM 816 C C . TRP A 1 95 ? -14.275 -2.272 22.065 1.00 91.12 95 TRP A C 1
ATOM 818 O O . TRP A 1 95 ? -15.213 -2.329 22.851 1.00 91.12 95 TRP A O 1
ATOM 828 N N . ILE A 1 96 ? -13.100 -1.736 22.401 1.00 89.88 96 ILE A N 1
ATOM 829 C CA . ILE A 1 96 ? -12.792 -1.222 23.742 1.00 89.88 96 ILE A CA 1
ATOM 830 C C . ILE A 1 96 ? -13.784 -0.117 24.130 1.00 89.88 96 ILE A C 1
ATOM 832 O O . ILE A 1 96 ? -14.437 -0.206 25.169 1.00 89.88 96 ILE A O 1
ATOM 836 N N . LYS A 1 97 ? -13.973 0.894 23.276 1.00 90.44 97 LYS A N 1
ATOM 837 C CA . LYS A 1 97 ? -14.893 2.001 23.566 1.00 90.44 97 LYS A CA 1
ATOM 838 C C . LYS A 1 97 ? -16.340 1.548 23.716 1.00 90.44 97 LYS A C 1
ATOM 840 O O . LYS A 1 97 ? -16.984 1.905 24.690 1.00 90.44 97 LYS A O 1
ATOM 845 N N . THR A 1 98 ? -16.839 0.723 22.799 1.00 92.25 98 THR A N 1
ATOM 846 C CA . THR A 1 98 ? -18.263 0.340 22.781 1.00 92.25 98 THR A CA 1
ATOM 847 C C . THR A 1 98 ? -18.614 -0.795 23.743 1.00 92.25 98 THR A C 1
ATOM 849 O O . THR A 1 98 ? -19.744 -0.846 24.221 1.00 92.25 98 THR A O 1
ATOM 852 N N . LYS A 1 99 ? -17.688 -1.723 24.031 1.00 92.00 99 LYS A N 1
ATOM 853 C CA . LYS A 1 99 ? -17.948 -2.908 24.870 1.00 92.00 99 LYS A CA 1
ATOM 854 C C . LYS A 1 99 ? -17.410 -2.786 26.290 1.00 92.00 99 LYS A C 1
ATOM 856 O O . LYS A 1 99 ? -18.093 -3.246 27.199 1.00 92.00 99 LYS A O 1
ATOM 861 N N . ILE A 1 100 ? -16.242 -2.170 26.487 1.00 91.00 100 ILE A N 1
ATOM 862 C CA . ILE A 1 100 ? -15.660 -1.976 27.826 1.00 91.00 100 ILE A CA 1
ATOM 863 C C . ILE A 1 100 ? -16.179 -0.673 28.433 1.00 91.00 100 ILE A C 1
ATOM 865 O O . ILE A 1 100 ? -16.803 -0.699 29.488 1.00 91.00 100 ILE A O 1
ATOM 869 N N . PHE A 1 101 ? -15.978 0.455 27.747 1.00 90.94 101 PHE A N 1
ATOM 870 C CA . PHE A 1 101 ? -16.347 1.777 28.274 1.00 90.94 101 PHE A CA 1
ATOM 871 C C . PHE A 1 101 ? -17.798 2.185 27.987 1.00 90.94 101 PHE A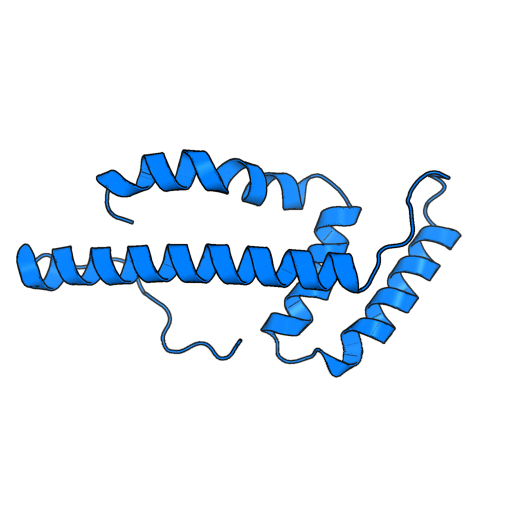 C 1
ATOM 873 O O . PHE A 1 101 ? -18.289 3.140 28.579 1.00 90.94 101 PHE A O 1
ATOM 880 N N . ARG A 1 102 ? -18.497 1.452 27.106 1.00 90.00 102 ARG A N 1
ATOM 881 C CA . ARG A 1 102 ? -19.875 1.741 26.656 1.00 90.00 102 ARG A CA 1
ATOM 882 C C . ARG A 1 102 ? -20.057 3.163 26.102 1.00 90.00 102 ARG A C 1
ATOM 884 O O . ARG A 1 102 ? -21.135 3.741 26.186 1.00 90.00 102 ARG A O 1
ATOM 891 N N . GLU A 1 103 ? -19.004 3.705 25.502 1.00 91.12 103 GLU A N 1
ATOM 892 C CA . GLU A 1 103 ? -18.992 5.004 24.836 1.00 91.12 103 GLU A CA 1
ATOM 893 C C . GLU A 1 103 ? -19.454 4.896 23.377 1.00 91.12 103 GLU A C 1
ATOM 895 O O . GLU A 1 103 ? -19.284 3.866 22.711 1.00 91.12 103 GLU A O 1
ATOM 900 N N . ASN A 1 104 ? -19.954 6.012 22.842 1.00 86.81 104 ASN A N 1
ATOM 901 C CA . ASN A 1 104 ? -20.219 6.152 21.416 1.00 86.81 104 ASN A CA 1
ATOM 902 C C . ASN A 1 104 ? -18.907 6.187 20.618 1.00 86.81 104 ASN A C 1
ATOM 904 O O . ASN A 1 104 ? -17.930 6.837 20.997 1.00 86.81 104 ASN A O 1
ATOM 908 N N . TYR A 1 105 ? -18.887 5.489 19.481 1.00 88.31 105 TYR A N 1
ATOM 909 C CA . TYR A 1 105 ? -17.752 5.496 18.563 1.00 88.31 105 TYR A CA 1
ATOM 910 C C . TYR A 1 105 ? -18.066 6.368 17.350 1.00 88.31 105 TYR A C 1
ATOM 912 O O . TYR A 1 105 ? -18.837 5.973 16.482 1.00 88.31 105 TYR A O 1
ATOM 920 N N . GLU A 1 106 ? -17.447 7.543 17.288 1.00 88.06 106 GLU A N 1
ATOM 921 C CA . GLU A 1 106 ? -17.759 8.592 16.304 1.00 88.06 106 GLU A CA 1
ATOM 922 C C . GLU A 1 106 ? -17.249 8.296 14.888 1.00 88.06 106 GLU A C 1
ATOM 924 O O . GLU A 1 106 ? -17.641 8.954 13.928 1.00 88.06 106 GLU A O 1
ATOM 929 N N . PHE A 1 107 ? -16.356 7.317 14.728 1.00 86.44 107 PHE A N 1
ATOM 930 C CA . PHE A 1 107 ? -15.719 7.065 13.442 1.00 86.44 107 PHE A CA 1
ATOM 931 C C . PHE A 1 107 ? -16.356 5.908 12.675 1.00 86.44 107 PHE A C 1
ATOM 933 O O . PHE A 1 107 ? -16.504 4.798 13.191 1.00 86.44 107 PHE A O 1
ATOM 940 N N . ILE A 1 108 ? -16.597 6.132 11.386 1.00 87.25 108 ILE A N 1
ATOM 941 C CA . ILE A 1 108 ? -17.003 5.083 10.451 1.00 87.25 108 ILE A CA 1
ATOM 942 C C . ILE A 1 108 ? -15.792 4.194 10.147 1.00 87.25 108 ILE A C 1
ATOM 944 O O . ILE A 1 108 ? -14.695 4.681 9.860 1.00 87.25 108 ILE A O 1
ATOM 948 N N . LEU A 1 109 ? -15.988 2.877 10.226 1.00 89.50 109 LEU A N 1
ATOM 949 C CA . LEU A 1 109 ? -15.002 1.889 9.798 1.00 89.50 109 LEU A CA 1
ATOM 950 C C . LEU A 1 109 ? -15.522 1.175 8.553 1.00 89.50 109 LEU A C 1
ATOM 952 O O . LE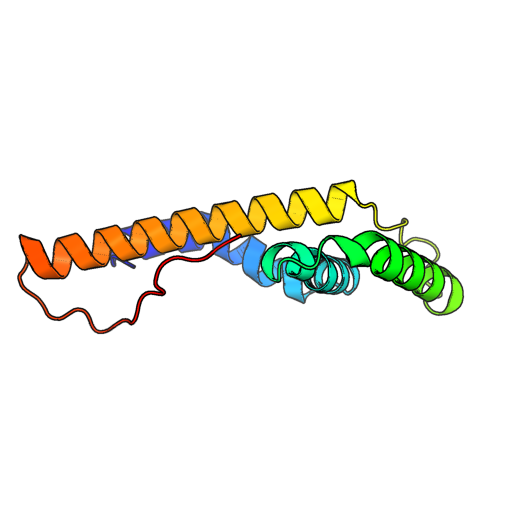U A 1 109 ? -16.691 0.783 8.548 1.00 89.50 109 LEU A O 1
ATOM 956 N N . PRO A 1 110 ? -14.676 0.971 7.531 1.00 86.44 110 PRO A N 1
ATOM 957 C CA . PRO A 1 110 ? -15.075 0.227 6.350 1.00 86.44 110 PRO A CA 1
ATOM 958 C C . PRO A 1 110 ? -15.420 -1.223 6.712 1.00 86.44 110 PRO A C 1
ATOM 960 O O . PRO A 1 110 ? -14.866 -1.805 7.658 1.00 86.44 110 PRO A O 1
ATOM 963 N N . GLY A 1 111 ? -16.343 -1.790 5.933 1.00 82.75 111 GLY A N 1
ATOM 964 C CA . GLY A 1 111 ? -16.745 -3.192 6.012 1.00 82.75 111 GLY A CA 1
ATOM 965 C C . GLY A 1 111 ? -15.653 -4.149 5.524 1.00 82.75 111 GLY A C 1
ATOM 966 O O . GLY A 1 111 ? -14.454 -3.902 5.678 1.00 82.75 111 GLY A O 1
ATOM 967 N N . ASN A 1 112 ? -16.062 -5.276 4.947 1.00 81.44 112 ASN A N 1
ATOM 968 C CA . ASN A 1 112 ? -15.120 -6.215 4.343 1.00 81.44 112 ASN A CA 1
ATOM 969 C C . ASN A 1 112 ? -14.592 -5.648 3.021 1.00 81.44 112 ASN A C 1
ATOM 971 O O . ASN A 1 112 ? -15.368 -5.248 2.160 1.00 81.44 112 ASN A O 1
ATOM 975 N N . ILE A 1 113 ? -13.267 -5.622 2.880 1.00 79.56 113 ILE A N 1
ATOM 976 C CA . ILE A 1 113 ? -12.566 -5.139 1.688 1.00 79.56 113 ILE A CA 1
ATOM 977 C C . ILE A 1 113 ? -11.930 -6.359 1.022 1.00 79.56 113 ILE A C 1
ATOM 979 O O . ILE A 1 113 ? -11.170 -7.075 1.679 1.00 79.56 113 ILE A O 1
ATOM 983 N N . LYS A 1 114 ? -12.238 -6.592 -0.257 1.00 76.62 114 LYS A N 1
ATOM 984 C CA . LYS A 1 114 ? -11.473 -7.519 -1.101 1.00 76.62 114 LYS A CA 1
ATOM 985 C C . LYS A 1 114 ? -10.221 -6.779 -1.566 1.00 76.62 114 LYS A C 1
ATOM 987 O O . LYS A 1 114 ? -10.334 -5.644 -2.014 1.00 76.62 114 LYS A O 1
ATOM 992 N N . ARG A 1 115 ? -9.054 -7.380 -1.361 1.00 70.88 115 ARG A N 1
ATOM 993 C CA . ARG A 1 115 ? -7.749 -6.814 -1.705 1.00 70.88 115 ARG A CA 1
ATOM 994 C C . ARG A 1 115 ? -6.967 -7.788 -2.548 1.00 70.88 115 ARG A C 1
ATOM 996 O O . ARG A 1 115 ? -7.130 -8.999 -2.277 1.00 70.88 115 ARG A O 1
#

Foldseek 3Di:
DPPVCVVVLCVPPVCVVVVLPPDPLSVLLVVLLCCVQVVNPVCSVVSLVVVQVCCVPPPPPPPDDRDDPVSSPVVNVVVVVSVVVVLVVVVVVCCCCCPVVVHDDPDDRDDDGDD

Secondary structure (DSSP, 8-state):
--TTTHHHHHHHHHHHHHHTTTSHHHHHHHHHHHHHHTT-GGGHHHHHHHHHHHHHHH---TT-PPPPHHHHHHHHHHHHHHHHHHHHHHHHHHHIIIIIS-----S--------

pLDDT: mean 86.44, std 9.21, range [50.78, 96.88]

Sequence (115 aa):
APKLLRPLLKKFFLQDILDRYYTFRLVAIDIIANLYKEQRADIIEDCLSFLNSYILENVKFSQIEEITLKEIKSYYEEDKFIWKLFLSVRRLDRWIKTKIFRENYEFILPGNIKR

Radius of gyration: 18.34 Å; chains: 1; bounding box: 40×22×52 Å